Protein AF-A0A6V7K985-F1 (afdb_monomer_lite)

Sequence (78 aa):
TPDEYQIEYDSRRGNEYSRFHGYTYDGIWAVALAVQHVARRIRHFRRNQTVADFKYRDPLWENLFLEALKNTSFEGVT

Organism: NCBI:txid1563983

Structure (mmCIF, N/CA/C/O backbone):
data_AF-A0A6V7K985-F1
#
_entry.id   AF-A0A6V7K985-F1
#
loop_
_atom_site.group_PDB
_atom_site.id
_atom_site.type_symbol
_atom_site.label_atom_id
_atom_site.label_alt_id
_atom_site.label_comp_id
_atom_site.label_asym_id
_atom_site.label_entity_id
_atom_site.label_seq_id
_atom_site.pdbx_PDB_ins_code
_atom_site.Cartn_x
_atom_site.Cartn_y
_atom_site.Cartn_z
_atom_site.occupancy
_atom_site.B_iso_or_equiv
_atom_site.auth_seq_id
_atom_site.auth_comp_id
_atom_site.auth_asym_id
_atom_site.auth_atom_id
_atom_site.pdbx_PDB_model_num
ATOM 1 N N . THR A 1 1 ? 15.549 -7.227 -3.467 1.00 87.75 1 THR A N 1
ATOM 2 C CA . THR A 1 1 ? 16.101 -5.861 -3.637 1.00 87.75 1 THR A CA 1
ATOM 3 C C . THR A 1 1 ? 15.529 -5.241 -4.909 1.00 87.75 1 THR A C 1
ATOM 5 O O . THR A 1 1 ? 14.880 -5.973 -5.656 1.00 87.75 1 THR A O 1
ATOM 8 N N . PRO A 1 2 ? 15.716 -3.934 -5.182 1.00 94.62 2 PRO A N 1
ATOM 9 C CA . PRO A 1 2 ? 15.227 -3.316 -6.421 1.00 94.62 2 PRO A CA 1
ATOM 10 C C . PRO A 1 2 ? 15.736 -4.012 -7.695 1.00 94.62 2 PRO A C 1
ATOM 12 O O . PRO A 1 2 ? 14.955 -4.255 -8.611 1.00 94.62 2 PRO A O 1
ATOM 15 N N . ASP A 1 3 ? 17.006 -4.430 -7.712 1.00 96.94 3 ASP A N 1
ATOM 16 C CA . ASP A 1 3 ? 17.602 -5.140 -8.854 1.00 96.94 3 ASP A CA 1
ATOM 17 C C . ASP A 1 3 ? 16.957 -6.514 -9.091 1.00 96.94 3 ASP A C 1
ATOM 19 O O . ASP A 1 3 ? 16.624 -6.870 -10.221 1.00 96.94 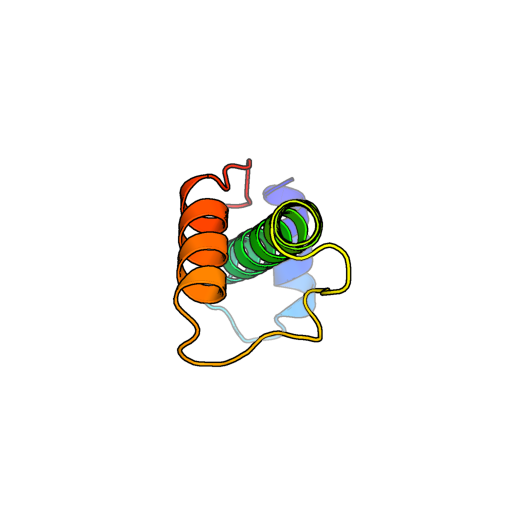3 ASP A O 1
ATOM 23 N N . GLU A 1 4 ? 16.727 -7.282 -8.023 1.00 97.75 4 GLU A N 1
ATOM 24 C CA . GLU A 1 4 ? 16.049 -8.584 -8.107 1.00 97.75 4 GLU A CA 1
ATOM 25 C C . GLU A 1 4 ? 14.609 -8.434 -8.612 1.00 97.75 4 GLU A C 1
ATOM 27 O O . GLU A 1 4 ? 14.163 -9.210 -9.458 1.00 97.75 4 GLU A O 1
ATOM 32 N N . TYR A 1 5 ? 13.901 -7.404 -8.139 1.00 97.88 5 TYR A N 1
ATOM 33 C CA . TYR A 1 5 ? 12.564 -7.074 -8.623 1.00 97.88 5 TYR A CA 1
ATOM 34 C C . TYR A 1 5 ? 12.570 -6.724 -10.116 1.00 97.88 5 TYR A C 1
ATOM 36 O O . TYR A 1 5 ? 11.705 -7.198 -10.851 1.00 97.88 5 TYR A O 1
ATOM 44 N N . GLN A 1 6 ? 13.541 -5.931 -10.582 1.00 97.38 6 GLN A N 1
ATOM 45 C CA . GLN A 1 6 ? 13.642 -5.554 -11.992 1.00 97.38 6 GLN A CA 1
ATOM 46 C C . GLN A 1 6 ? 13.828 -6.787 -12.886 1.00 97.38 6 GLN A C 1
ATOM 48 O O . GLN A 1 6 ? 13.134 -6.928 -13.893 1.00 97.38 6 GLN A O 1
ATOM 53 N N . ILE A 1 7 ? 14.704 -7.713 -12.481 1.00 97.94 7 ILE A N 1
ATOM 54 C CA . ILE A 1 7 ? 14.922 -8.988 -13.179 1.00 97.94 7 ILE A CA 1
ATOM 55 C C . ILE A 1 7 ? 13.621 -9.802 -13.236 1.00 97.94 7 ILE A C 1
ATOM 57 O O . ILE A 1 7 ? 13.246 -10.311 -14.295 1.00 97.94 7 ILE A O 1
ATOM 61 N N . GLU A 1 8 ? 12.904 -9.911 -12.115 1.00 97.94 8 GLU A N 1
ATOM 62 C CA . GLU A 1 8 ? 11.629 -10.629 -12.054 1.00 97.94 8 GLU A CA 1
ATOM 63 C C . GLU A 1 8 ? 10.569 -9.982 -12.956 1.00 97.94 8 GLU A C 1
ATOM 65 O O . GLU A 1 8 ? 9.915 -10.683 -13.734 1.00 97.94 8 GLU A O 1
ATOM 70 N N . TYR A 1 9 ? 10.425 -8.657 -12.905 1.00 97.69 9 TYR A N 1
ATOM 71 C CA . TYR A 1 9 ? 9.491 -7.911 -13.743 1.00 97.69 9 TYR A CA 1
ATOM 72 C C . TYR A 1 9 ? 9.792 -8.111 -15.231 1.00 97.69 9 TYR A C 1
ATOM 74 O O . TYR A 1 9 ? 8.898 -8.499 -15.987 1.00 97.69 9 TYR A O 1
ATOM 82 N N . ASP A 1 10 ? 11.047 -7.938 -15.650 1.00 97.56 10 ASP A N 1
ATOM 83 C CA . ASP A 1 10 ? 11.446 -8.093 -17.050 1.00 97.56 10 ASP A CA 1
ATOM 84 C C . ASP A 1 10 ? 11.2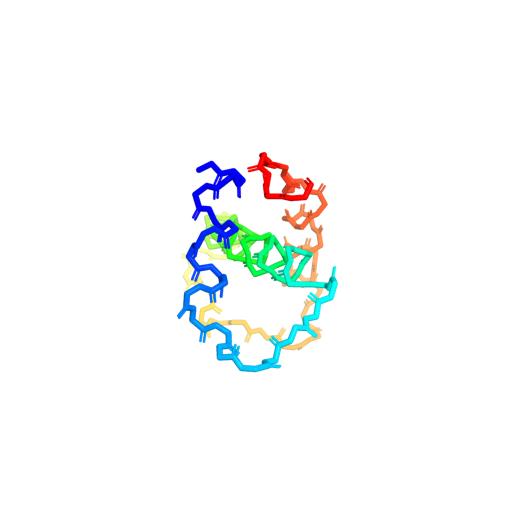55 -9.528 -17.555 1.00 97.56 10 ASP A C 1
ATOM 86 O O . ASP A 1 10 ? 10.881 -9.724 -18.712 1.00 97.56 10 ASP A O 1
ATOM 90 N N . SER A 1 11 ? 11.411 -10.531 -16.682 1.00 97.56 11 SER A N 1
ATOM 91 C CA . SER A 1 11 ? 11.143 -11.933 -17.026 1.00 97.56 11 SER A CA 1
ATOM 92 C C . SER A 1 11 ? 9.653 -12.253 -17.220 1.00 97.56 11 SER A C 1
ATOM 94 O O . SER A 1 11 ? 9.317 -13.187 -17.950 1.00 97.56 11 SER A O 1
ATOM 96 N N . ARG A 1 12 ? 8.747 -11.494 -16.584 1.00 97.19 12 ARG A N 1
ATOM 97 C CA . ARG A 1 12 ? 7.296 -11.772 -16.565 1.00 97.19 12 ARG A CA 1
ATOM 98 C C . ARG A 1 12 ? 6.472 -10.868 -17.467 1.00 97.19 12 ARG A C 1
ATOM 100 O O . ARG A 1 12 ? 5.396 -11.273 -17.897 1.00 97.19 12 ARG A O 1
ATOM 107 N N . ARG A 1 13 ? 6.949 -9.657 -17.753 1.00 95.94 13 ARG A N 1
ATOM 108 C CA . ARG A 1 13 ? 6.188 -8.623 -18.473 1.00 95.94 13 ARG A CA 1
ATOM 109 C C . ARG A 1 13 ? 5.886 -8.965 -19.938 1.00 95.94 13 ARG A C 1
ATOM 111 O O . ARG A 1 13 ? 5.097 -8.279 -20.583 1.00 95.94 13 ARG A O 1
ATOM 118 N N . GLY A 1 14 ? 6.546 -9.983 -20.495 1.00 95.44 14 GLY A N 1
ATOM 119 C CA . GLY A 1 14 ? 6.488 -10.272 -21.925 1.00 95.44 14 GLY A CA 1
ATOM 120 C C . GLY A 1 14 ? 6.926 -9.050 -22.739 1.00 95.44 14 GLY A C 1
ATOM 121 O O . GLY A 1 14 ? 8.037 -8.552 -22.566 1.00 95.44 14 GLY A O 1
ATOM 122 N N . ASN A 1 15 ? 6.034 -8.541 -23.593 1.00 95.19 15 ASN A N 1
ATOM 123 C CA . ASN A 1 15 ? 6.288 -7.363 -24.431 1.00 95.19 15 ASN A CA 1
ATOM 124 C C . ASN A 1 15 ? 5.751 -6.047 -23.836 1.00 95.19 15 ASN A C 1
ATOM 126 O O . ASN A 1 15 ? 5.885 -4.998 -24.466 1.00 95.19 15 ASN A O 1
ATOM 130 N N . GLU A 1 16 ? 5.134 -6.072 -22.651 1.00 93.88 16 GLU A N 1
ATOM 131 C CA . GLU A 1 16 ? 4.476 -4.902 -22.067 1.00 93.88 16 GLU A CA 1
ATOM 132 C C . GLU A 1 16 ? 5.367 -4.210 -21.032 1.00 93.88 16 GLU A C 1
ATOM 134 O O . GLU A 1 16 ? 5.494 -4.645 -19.891 1.00 93.88 16 GLU A O 1
ATOM 139 N N . TYR A 1 17 ? 5.973 -3.086 -21.414 1.00 96.19 17 TYR A N 1
ATOM 140 C CA . TYR A 1 17 ? 6.699 -2.230 -20.479 1.00 96.19 17 TYR A CA 1
ATOM 141 C C . TYR A 1 17 ? 5.842 -1.051 -20.015 1.00 96.19 17 TYR A C 1
ATOM 143 O O . TYR A 1 17 ? 5.238 -0.347 -20.825 1.00 96.19 17 TYR A O 1
ATOM 151 N N . SER A 1 18 ? 5.869 -0.770 -18.713 1.00 96.88 18 SER A N 1
ATOM 152 C CA . SER A 1 18 ? 5.325 0.463 -18.150 1.00 96.88 18 SER A CA 1
ATOM 153 C C . SER A 1 18 ? 6.300 1.064 -17.159 1.00 96.88 18 SER A C 1
ATOM 155 O O . SER A 1 18 ? 6.581 0.458 -16.134 1.00 96.88 18 SER A O 1
ATOM 157 N N . ARG A 1 19 ? 6.713 2.316 -17.372 1.00 97.06 19 ARG A N 1
ATOM 158 C CA . ARG A 1 19 ? 7.555 3.066 -16.419 1.00 97.06 19 ARG A CA 1
ATOM 159 C C . ARG A 1 19 ? 6.955 3.219 -15.010 1.00 97.06 19 ARG A C 1
ATOM 161 O O . ARG A 1 19 ? 7.625 3.721 -14.119 1.00 97.06 19 ARG A O 1
ATOM 168 N N . PHE A 1 20 ? 5.688 2.844 -14.818 1.00 98.06 20 PHE A N 1
ATOM 169 C CA . PHE A 1 20 ? 4.981 2.920 -13.540 1.00 98.06 20 PHE A CA 1
ATOM 170 C C . PHE A 1 20 ? 4.915 1.579 -12.788 1.00 98.06 20 PHE A C 1
ATOM 172 O O . PHE A 1 20 ? 4.215 1.486 -11.778 1.00 98.06 20 PHE A O 1
ATOM 179 N N . HIS A 1 21 ? 5.613 0.538 -13.261 1.00 97.69 21 HIS A N 1
ATOM 180 C CA . HIS A 1 21 ? 5.560 -0.794 -12.651 1.00 97.69 21 HIS A CA 1
ATOM 181 C C . HIS A 1 21 ? 6.024 -0.782 -11.184 1.00 97.69 21 HIS A C 1
ATOM 183 O O . HIS A 1 21 ? 5.329 -1.337 -10.335 1.00 97.69 21 HIS A O 1
ATOM 189 N N . GLY A 1 22 ? 7.119 -0.076 -10.872 1.00 98.06 22 GLY A N 1
ATOM 190 C CA . GLY A 1 22 ? 7.639 0.049 -9.507 1.00 98.06 22 GLY A CA 1
ATOM 191 C C . GLY A 1 22 ? 6.651 0.749 -8.574 1.00 98.06 22 GLY A C 1
ATOM 192 O O . GLY A 1 22 ? 6.280 0.194 -7.547 1.00 98.06 22 GLY A O 1
ATOM 193 N N . TYR A 1 23 ? 6.111 1.902 -8.990 1.00 98.19 23 TYR A N 1
ATOM 194 C CA . TYR A 1 23 ? 5.097 2.626 -8.209 1.00 98.19 23 TYR A CA 1
ATOM 195 C C . TYR A 1 23 ? 3.841 1.789 -7.958 1.00 98.19 23 TYR A C 1
ATOM 197 O O . TYR A 1 23 ? 3.226 1.886 -6.901 1.00 98.19 23 TYR A O 1
ATOM 205 N N . THR A 1 24 ? 3.447 0.965 -8.930 1.00 98.00 24 THR A N 1
ATOM 206 C CA . THR A 1 24 ? 2.296 0.067 -8.778 1.00 98.00 24 THR A CA 1
ATOM 207 C C . THR A 1 24 ? 2.605 -1.042 -7.778 1.00 98.00 24 THR A C 1
ATOM 209 O O . THR A 1 24 ? 1.787 -1.325 -6.905 1.00 98.00 24 THR A O 1
ATOM 212 N N . TYR A 1 25 ? 3.790 -1.646 -7.878 1.00 97.88 25 TYR A N 1
ATOM 213 C CA . TYR A 1 25 ? 4.256 -2.677 -6.957 1.00 97.88 25 TYR A CA 1
ATOM 214 C C . TYR A 1 25 ? 4.317 -2.157 -5.513 1.00 97.88 25 TYR A C 1
ATOM 216 O O . TYR A 1 25 ? 3.694 -2.737 -4.620 1.00 97.88 25 TYR A O 1
ATOM 224 N N . ASP A 1 26 ? 4.969 -1.014 -5.303 1.00 98.19 26 ASP A N 1
ATOM 225 C CA . ASP A 1 26 ? 5.058 -0.371 -3.992 1.00 98.19 26 ASP A CA 1
ATOM 226 C C . ASP A 1 26 ? 3.686 0.110 -3.502 1.00 98.19 26 ASP A C 1
ATOM 228 O O . ASP A 1 26 ? 3.370 -0.009 -2.320 1.00 98.19 26 ASP A O 1
ATOM 232 N N . GLY A 1 27 ? 2.810 0.568 -4.400 1.00 98.00 27 GLY A N 1
ATOM 233 C CA . GLY A 1 27 ? 1.433 0.930 -4.068 1.00 98.00 27 GLY A CA 1
ATOM 234 C C . GLY A 1 27 ? 0.633 -0.237 -3.480 1.00 98.00 27 GLY A C 1
ATOM 235 O O . GLY A 1 27 ? -0.064 -0.064 -2.478 1.00 98.00 27 GLY A O 1
ATOM 236 N N . ILE A 1 28 ? 0.761 -1.442 -4.046 1.00 98.19 28 ILE A N 1
ATOM 237 C CA . ILE A 1 28 ? 0.112 -2.645 -3.500 1.00 98.19 28 ILE A CA 1
ATOM 238 C C . ILE A 1 28 ? 0.689 -3.010 -2.128 1.00 98.19 28 ILE A C 1
ATOM 240 O O . ILE A 1 28 ? -0.079 -3.327 -1.215 1.00 98.19 28 ILE A O 1
ATOM 244 N N . TRP A 1 29 ? 2.008 -2.904 -1.944 1.00 98.00 29 TRP A N 1
ATOM 245 C CA . TRP A 1 29 ? 2.635 -3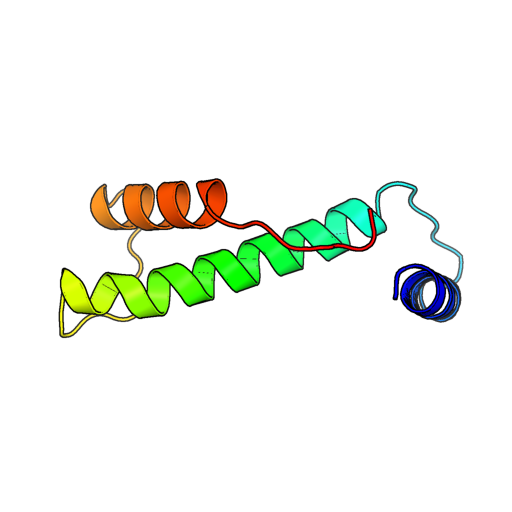.101 -0.635 1.00 98.00 29 TRP A CA 1
ATOM 246 C C . TRP A 1 29 ? 2.148 -2.093 0.407 1.00 98.00 29 TRP A C 1
ATOM 248 O O . TRP A 1 29 ? 1.782 -2.491 1.515 1.00 98.00 29 TRP A O 1
ATOM 258 N N . ALA A 1 30 ? 2.057 -0.813 0.046 1.00 98.12 30 ALA A N 1
ATOM 259 C CA . ALA A 1 30 ? 1.540 0.230 0.923 1.00 98.12 30 ALA A CA 1
ATOM 260 C C . ALA A 1 30 ? 0.098 -0.069 1.368 1.00 98.12 30 ALA A C 1
ATOM 262 O O . ALA A 1 30 ? -0.221 0.018 2.556 1.00 98.12 30 ALA A O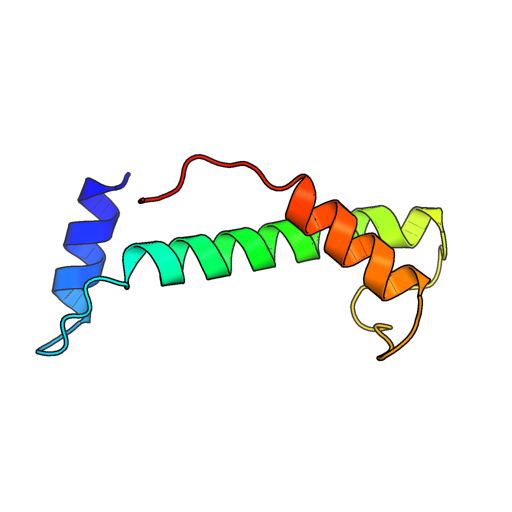 1
ATOM 263 N N . VAL A 1 31 ? -0.766 -0.495 0.439 1.00 97.56 31 VAL A N 1
ATOM 264 C CA . VAL A 1 31 ? -2.147 -0.902 0.745 1.00 97.56 31 VAL A CA 1
ATOM 265 C C . VAL A 1 31 ? -2.176 -2.125 1.664 1.00 97.56 31 VAL A C 1
ATOM 267 O O . VAL A 1 31 ? -2.918 -2.130 2.648 1.00 97.56 31 VAL A O 1
ATOM 270 N N . ALA A 1 32 ? -1.366 -3.149 1.389 1.00 98.19 32 ALA A N 1
ATOM 271 C CA . ALA A 1 32 ? -1.312 -4.359 2.206 1.00 98.19 32 ALA A CA 1
ATOM 272 C C . ALA A 1 32 ? -0.870 -4.057 3.649 1.00 98.19 32 ALA A C 1
ATOM 274 O O . ALA A 1 32 ? -1.493 -4.524 4.608 1.00 98.19 32 ALA A O 1
ATOM 275 N N . LEU A 1 33 ? 0.159 -3.221 3.814 1.00 98.25 33 LEU A N 1
ATOM 276 C CA . LEU A 1 33 ? 0.619 -2.758 5.121 1.00 98.25 33 LEU A CA 1
ATOM 277 C C . LEU A 1 33 ? -0.469 -1.957 5.839 1.00 98.25 33 LEU A C 1
ATOM 279 O O . LEU A 1 33 ? -0.757 -2.235 7.005 1.00 98.25 33 LEU A O 1
ATOM 283 N N . ALA A 1 34 ? -1.139 -1.031 5.151 1.00 97.69 34 ALA A N 1
ATOM 284 C CA . ALA A 1 34 ? -2.235 -0.266 5.734 1.00 97.69 34 ALA A CA 1
ATOM 285 C C . ALA A 1 34 ? -3.382 -1.173 6.217 1.00 97.69 34 ALA A C 1
ATOM 287 O O . ALA A 1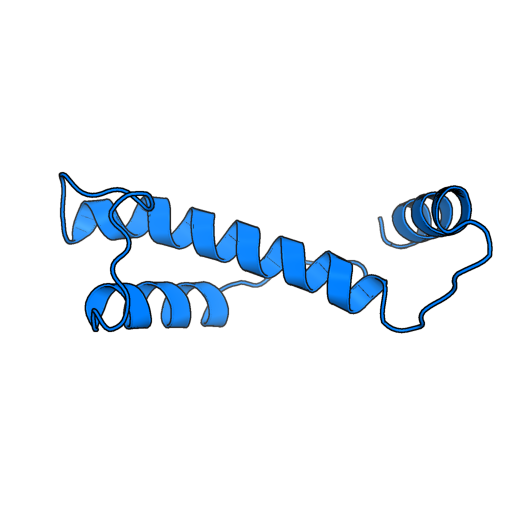 34 ? -3.834 -1.035 7.355 1.00 97.69 34 ALA A O 1
ATOM 288 N N . VAL A 1 35 ? -3.799 -2.164 5.417 1.00 97.62 35 VAL A N 1
ATOM 289 C CA . VAL A 1 35 ? -4.799 -3.172 5.819 1.00 97.62 35 VAL A CA 1
ATOM 290 C C . VAL A 1 35 ? -4.341 -3.935 7.065 1.00 97.62 35 VAL A C 1
ATOM 292 O O . VAL A 1 35 ? -5.120 -4.110 8.005 1.00 97.62 35 VAL A O 1
ATOM 295 N N . GLN A 1 36 ? -3.071 -4.342 7.122 1.00 97.00 36 GLN A N 1
ATOM 296 C CA . GLN A 1 36 ? -2.497 -5.005 8.293 1.00 97.00 36 GLN A CA 1
ATOM 297 C C . GLN A 1 36 ? -2.536 -4.105 9.543 1.00 97.00 36 GLN A C 1
ATOM 299 O O . GLN A 1 36 ? -2.874 -4.574 10.636 1.00 97.00 36 GLN A O 1
ATOM 304 N N . HIS A 1 37 ? -2.213 -2.817 9.406 1.00 97.00 37 HIS A N 1
ATOM 305 C CA . HIS A 1 37 ? -2.301 -1.843 10.495 1.00 97.00 37 HIS A CA 1
ATOM 306 C C . HIS A 1 37 ? -3.745 -1.678 10.987 1.00 97.00 37 HIS A C 1
ATOM 308 O O . HIS A 1 37 ? -3.996 -1.783 12.192 1.00 97.00 37 HIS A O 1
ATOM 314 N N . VAL A 1 38 ? -4.706 -1.515 10.074 1.00 97.69 38 VAL A N 1
ATOM 315 C CA . VAL A 1 38 ? -6.135 -1.410 10.402 1.00 97.69 38 VAL A CA 1
ATOM 316 C C . VAL A 1 38 ? -6.642 -2.671 11.106 1.00 97.69 38 VAL A C 1
ATOM 318 O O . VAL A 1 38 ? -7.319 -2.559 12.128 1.00 97.69 38 VAL A O 1
ATOM 321 N N . ALA A 1 39 ? -6.264 -3.866 10.642 1.00 97.00 39 ALA A N 1
ATOM 322 C CA . ALA A 1 39 ? -6.658 -5.138 11.255 1.00 97.00 39 ALA A CA 1
ATOM 323 C C . ALA A 1 39 ? -6.221 -5.251 12.725 1.00 97.00 39 ALA A C 1
ATOM 325 O O . ALA A 1 39 ? -6.947 -5.781 13.571 1.00 97.00 39 ALA A O 1
ATOM 326 N N . ARG A 1 40 ? -5.039 -4.721 13.061 1.00 95.25 40 ARG A N 1
ATOM 327 C CA . ARG A 1 40 ? -4.582 -4.638 14.455 1.00 95.25 40 ARG A CA 1
ATOM 328 C C . ARG A 1 40 ? -5.360 -3.573 15.221 1.00 95.25 40 ARG A C 1
ATOM 330 O O . ARG A 1 40 ? -5.763 -3.822 16.357 1.00 95.25 40 ARG A O 1
ATOM 337 N N . ARG A 1 41 ? -5.586 -2.413 14.597 1.00 96.62 41 ARG A N 1
ATOM 338 C CA . ARG A 1 41 ? -6.127 -1.226 15.259 1.00 96.62 41 ARG A CA 1
ATOM 339 C C . ARG A 1 41 ? -7.625 -1.314 15.556 1.00 96.62 41 ARG A C 1
ATOM 341 O O . ARG A 1 41 ? -8.032 -0.890 16.638 1.00 96.62 41 ARG A O 1
ATOM 348 N N . ILE A 1 42 ? -8.430 -1.906 14.669 1.00 97.06 42 ILE A N 1
ATOM 349 C CA . ILE A 1 42 ? -9.893 -1.979 14.821 1.00 97.06 42 ILE A CA 1
ATOM 350 C C . ILE A 1 42 ? -10.310 -2.656 16.129 1.00 97.06 42 ILE A C 1
ATOM 352 O O . ILE A 1 42 ? -11.215 -2.171 16.804 1.00 97.06 42 ILE A O 1
ATOM 356 N N . ARG A 1 43 ? -9.586 -3.696 16.561 1.00 94.56 43 ARG A N 1
ATOM 357 C CA . ARG A 1 43 ? -9.886 -4.445 17.793 1.00 94.56 43 ARG A CA 1
ATOM 358 C C . ARG A 1 43 ? -9.799 -3.594 19.065 1.00 94.56 43 ARG A C 1
ATOM 360 O O . ARG A 1 43 ? -10.422 -3.941 20.066 1.00 94.56 43 ARG A O 1
ATOM 367 N N . HIS A 1 44 ? -9.072 -2.474 19.034 1.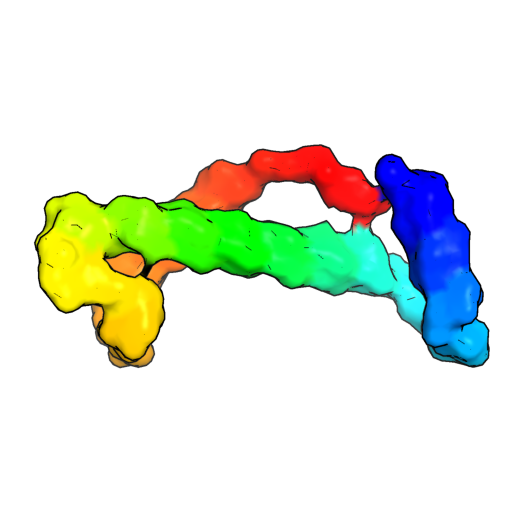00 95.31 44 HIS A N 1
ATOM 368 C CA . HIS A 1 44 ? -9.028 -1.523 20.149 1.00 95.31 44 HIS A CA 1
ATOM 369 C C . HIS A 1 44 ? -10.294 -0.664 20.253 1.00 95.31 44 HIS A C 1
ATOM 371 O O . HIS A 1 44 ? -10.662 -0.275 21.357 1.00 95.31 44 HIS A O 1
ATOM 377 N N . PHE A 1 45 ? -10.955 -0.378 19.129 1.00 95.12 45 PHE A N 1
ATOM 378 C CA . PHE A 1 45 ? -12.177 0.432 19.083 1.00 95.12 45 PHE A CA 1
ATOM 379 C C . PHE A 1 45 ? -13.441 -0.430 19.123 1.00 95.12 45 PHE A C 1
ATOM 381 O O . PHE A 1 45 ? -14.417 -0.088 19.785 1.00 95.12 45 PHE A O 1
ATOM 388 N N . ARG A 1 46 ? -13.426 -1.562 18.416 1.00 93.88 46 ARG A N 1
ATOM 389 C CA . ARG A 1 46 ? -14.544 -2.494 18.270 1.00 93.88 46 ARG A CA 1
ATOM 390 C C . ARG A 1 46 ? -14.004 -3.922 18.385 1.00 93.88 46 ARG A C 1
ATOM 392 O O . ARG A 1 46 ? -13.583 -4.520 17.402 1.00 93.88 46 ARG A O 1
ATOM 399 N N . ARG A 1 47 ? -14.008 -4.468 19.609 1.00 92.12 47 ARG A N 1
ATOM 400 C CA . ARG A 1 47 ? -13.384 -5.769 19.948 1.00 92.12 47 ARG A CA 1
ATOM 401 C C . ARG A 1 47 ? -13.862 -6.946 19.092 1.00 92.12 47 ARG A C 1
ATOM 403 O O . ARG A 1 47 ? -13.081 -7.856 18.845 1.00 92.12 47 ARG A O 1
ATOM 410 N N . ASN A 1 48 ? -15.114 -6.901 18.641 1.00 94.81 48 ASN A N 1
ATOM 411 C CA . ASN A 1 48 ? -15.750 -7.977 17.877 1.00 94.81 48 ASN A CA 1
ATOM 412 C C . ASN A 1 48 ? -15.774 -7.710 16.364 1.00 94.81 48 ASN A C 1
ATOM 414 O O . ASN A 1 48 ? -16.465 -8.427 15.652 1.00 94.81 48 ASN A O 1
ATOM 418 N N . GLN A 1 49 ? -15.079 -6.674 15.880 1.00 96.19 49 GLN A N 1
ATOM 419 C CA . GLN A 1 49 ? -14.980 -6.383 14.451 1.00 96.19 49 GLN A CA 1
ATOM 420 C C . GLN A 1 49 ? -13.585 -6.674 13.909 1.00 96.19 49 GLN A C 1
ATOM 422 O O . GLN A 1 49 ? -12.563 -6.508 14.580 1.00 96.19 49 GLN A O 1
ATOM 427 N N . THR A 1 50 ? -13.571 -7.079 12.650 1.00 96.50 50 THR A N 1
ATOM 428 C CA . THR A 1 50 ? -12.403 -7.357 11.822 1.00 96.50 50 THR A CA 1
ATOM 429 C C . THR A 1 50 ? -12.481 -6.530 10.540 1.00 96.50 50 THR A C 1
ATOM 431 O O . THR A 1 50 ? -13.480 -5.864 10.284 1.00 96.50 50 THR A O 1
ATOM 434 N N . VAL A 1 51 ? -11.447 -6.581 9.696 1.00 95.44 51 VAL A N 1
ATOM 435 C CA . VAL A 1 51 ? -11.472 -5.902 8.384 1.00 95.44 51 VAL A CA 1
ATOM 436 C C . VAL A 1 51 ? -12.623 -6.401 7.496 1.00 95.44 51 VAL A C 1
ATOM 438 O O . VAL A 1 51 ? -13.109 -5.646 6.660 1.00 95.44 51 VAL A O 1
ATOM 441 N N . ALA A 1 52 ? -13.111 -7.631 7.704 1.00 96.56 52 ALA A N 1
ATOM 442 C CA . ALA A 1 52 ? -14.268 -8.160 6.979 1.00 96.56 52 ALA A CA 1
ATOM 443 C C . ALA A 1 52 ? -15.575 -7.407 7.295 1.00 96.56 52 ALA A C 1
ATOM 445 O O . ALA A 1 52 ? -16.494 -7.414 6.484 1.00 96.56 52 ALA A O 1
ATOM 446 N N . ASP A 1 53 ? -15.637 -6.707 8.433 1.00 97.25 53 ASP A N 1
ATOM 447 C CA . ASP A 1 53 ? -16.778 -5.889 8.861 1.00 97.25 53 ASP A CA 1
ATOM 448 C C . ASP A 1 53 ? -16.686 -4.436 8.354 1.00 97.25 53 ASP A C 1
ATOM 450 O O . ASP A 1 53 ? -17.337 -3.526 8.888 1.00 97.25 53 ASP A O 1
ATOM 454 N N . PHE A 1 54 ? -15.839 -4.192 7.348 1.00 96.50 54 PHE A N 1
ATOM 455 C CA . PHE A 1 54 ? -15.704 -2.891 6.710 1.00 96.50 54 PHE A CA 1
ATOM 456 C C . PHE A 1 54 ? -17.059 -2.374 6.219 1.00 96.50 54 PHE A C 1
ATOM 458 O O . PHE A 1 54 ? -17.846 -3.086 5.593 1.00 96.50 54 PHE A O 1
ATOM 465 N N . LYS A 1 55 ? -17.309 -1.088 6.466 1.00 96.00 55 LYS A N 1
ATOM 466 C CA . LYS A 1 55 ? -18.521 -0.406 6.025 1.00 96.00 55 LYS A CA 1
ATOM 467 C C . LYS A 1 55 ? -18.161 0.876 5.293 1.00 96.00 55 LYS A C 1
ATOM 469 O O . LYS A 1 55 ? -17.523 1.764 5.856 1.00 96.00 55 LYS A O 1
ATOM 474 N N . TYR A 1 56 ? -18.639 0.990 4.056 1.00 94.94 56 TYR A N 1
ATOM 475 C CA . TYR A 1 56 ? -18.533 2.223 3.284 1.00 94.94 56 TYR A CA 1
ATOM 476 C C . TYR A 1 56 ? -19.151 3.402 4.045 1.00 94.94 56 TYR A C 1
ATOM 478 O O . TYR A 1 56 ? -20.236 3.278 4.616 1.00 94.94 56 TYR A O 1
ATOM 486 N N . ARG A 1 57 ? -18.476 4.559 3.992 1.00 94.81 57 ARG A N 1
ATOM 487 C CA . ARG A 1 57 ? -18.906 5.823 4.621 1.00 94.81 57 ARG A CA 1
ATOM 488 C C . ARG A 1 57 ? -19.066 5.756 6.152 1.00 94.81 57 ARG A C 1
ATOM 490 O O . ARG A 1 57 ? -19.800 6.561 6.718 1.00 94.81 57 ARG A O 1
ATOM 497 N N . ASP A 1 58 ? -18.415 4.808 6.828 1.00 97.44 58 ASP A N 1
ATOM 498 C CA . ASP A 1 58 ? -18.253 4.844 8.288 1.00 97.44 58 ASP A CA 1
ATOM 499 C C . ASP A 1 58 ? -17.012 5.697 8.631 1.00 97.44 58 ASP A C 1
ATOM 501 O O . ASP A 1 58 ? -15.901 5.329 8.228 1.00 97.44 58 ASP A O 1
ATOM 505 N N . PRO A 1 59 ? -17.164 6.804 9.383 1.00 97.75 59 PRO A N 1
ATOM 506 C CA . PRO A 1 59 ? -16.053 7.702 9.699 1.00 97.75 59 PRO A CA 1
ATOM 507 C C . PRO A 1 59 ? -14.912 7.039 10.479 1.00 97.75 59 PRO A C 1
ATOM 509 O O . PRO A 1 59 ? -13.764 7.464 10.371 1.00 97.75 59 PRO A O 1
ATOM 512 N N . LEU A 1 60 ? -15.190 6.000 11.278 1.00 97.25 60 LEU A N 1
ATOM 513 C CA . LEU A 1 60 ? -14.135 5.274 11.984 1.00 97.25 60 LEU A CA 1
ATOM 514 C C . LEU A 1 60 ? -13.280 4.481 10.996 1.00 97.25 60 LEU A C 1
ATOM 516 O O . LEU A 1 60 ? -12.056 4.532 11.083 1.00 97.25 60 LEU A O 1
ATOM 520 N N . TRP A 1 61 ? -13.911 3.759 10.065 1.00 97.88 61 TRP A N 1
ATOM 521 C CA . TRP A 1 61 ? -13.187 3.001 9.043 1.00 97.88 61 TRP A CA 1
ATOM 522 C C . TRP A 1 61 ? -12.339 3.929 8.171 1.00 97.88 61 TRP A C 1
ATOM 524 O O . TRP A 1 61 ? -11.162 3.647 7.962 1.00 97.88 61 TRP A O 1
ATOM 534 N N . GLU A 1 62 ? -12.901 5.057 7.734 1.00 97.50 62 GLU A N 1
ATOM 535 C CA . GLU A 1 62 ? -12.175 6.083 6.979 1.00 97.50 62 GLU A CA 1
ATOM 536 C C . GLU A 1 62 ? -10.938 6.584 7.736 1.00 97.50 62 GLU A C 1
ATOM 538 O O . GLU A 1 62 ? -9.824 6.497 7.220 1.00 97.50 62 GLU A O 1
ATOM 543 N N . ASN A 1 63 ? -11.108 7.019 8.988 1.00 97.94 63 ASN A N 1
ATOM 544 C CA . ASN A 1 63 ? -10.000 7.518 9.802 1.00 97.94 63 ASN A CA 1
ATOM 545 C C . ASN A 1 63 ? -8.914 6.460 10.030 1.00 97.94 63 ASN A C 1
ATOM 547 O O . ASN A 1 63 ? -7.731 6.776 9.930 1.00 97.94 63 ASN A O 1
ATOM 551 N N . LEU A 1 64 ? -9.295 5.204 10.294 1.00 97.69 64 LEU A N 1
ATOM 552 C CA . LEU A 1 64 ? -8.339 4.111 10.484 1.00 97.69 64 LEU A CA 1
ATOM 553 C C . LEU A 1 64 ? -7.478 3.883 9.236 1.00 97.69 64 LEU A C 1
ATOM 555 O O . LEU A 1 64 ? -6.265 3.722 9.361 1.00 97.69 64 LEU A O 1
ATOM 559 N N . PHE A 1 65 ? -8.082 3.877 8.045 1.00 97.62 65 PHE A N 1
ATOM 560 C CA . PHE A 1 65 ? -7.341 3.700 6.795 1.00 97.62 65 PHE A CA 1
ATOM 561 C C . PHE A 1 65 ? -6.486 4.921 6.443 1.00 97.62 65 PHE A C 1
ATOM 563 O O . PHE A 1 65 ? -5.337 4.744 6.041 1.00 97.62 65 PHE A O 1
ATOM 570 N N . LEU A 1 66 ? -6.996 6.143 6.631 1.00 97.81 66 LEU A N 1
ATOM 571 C CA . LEU A 1 66 ? -6.224 7.369 6.400 1.00 97.81 66 LEU A CA 1
ATOM 572 C C . LEU A 1 66 ? -5.005 7.454 7.328 1.00 97.81 66 LEU A C 1
ATOM 574 O O . LEU A 1 66 ? -3.906 7.761 6.871 1.00 97.81 66 LEU A O 1
ATOM 578 N N . GLU A 1 67 ? -5.174 7.142 8.616 1.00 97.69 67 GLU A N 1
ATOM 579 C CA . GLU A 1 67 ? -4.076 7.108 9.585 1.00 97.69 67 GLU A CA 1
ATOM 580 C C . GLU A 1 67 ? -3.061 6.010 9.237 1.00 97.69 67 GLU A C 1
ATOM 582 O O . GLU A 1 67 ? -1.855 6.257 9.247 1.00 97.69 67 GLU A O 1
ATOM 587 N N . ALA A 1 68 ? -3.534 4.810 8.885 1.00 97.81 68 ALA A N 1
ATOM 588 C CA . ALA A 1 68 ? -2.668 3.699 8.508 1.00 97.81 68 ALA A CA 1
ATOM 589 C C . ALA A 1 68 ? -1.831 4.016 7.261 1.00 97.81 68 ALA A C 1
ATOM 591 O O . ALA A 1 68 ? -0.621 3.802 7.275 1.00 97.81 68 ALA A O 1
ATOM 592 N N . LEU A 1 69 ? -2.444 4.569 6.210 1.00 97.31 69 LEU A N 1
ATOM 593 C CA . LEU A 1 69 ? -1.739 4.964 4.988 1.00 97.31 69 LEU A CA 1
ATOM 594 C C . LEU A 1 69 ? -0.740 6.094 5.253 1.00 97.31 69 LEU A C 1
ATOM 596 O O . LEU A 1 69 ? 0.402 6.002 4.818 1.00 97.31 69 LEU A O 1
ATOM 600 N N . LYS A 1 70 ? -1.131 7.123 6.018 1.00 97.19 70 LYS A N 1
ATOM 601 C CA . LYS A 1 70 ? -0.247 8.246 6.374 1.00 97.19 70 LYS A CA 1
ATOM 602 C C . LYS A 1 70 ? 1.004 7.796 7.133 1.00 97.19 70 LYS A C 1
ATOM 604 O O . LYS A 1 70 ? 2.061 8.397 6.975 1.00 97.19 70 LYS A O 1
ATOM 609 N N . ASN A 1 71 ? 0.870 6.764 7.962 1.00 95.75 71 ASN A N 1
ATOM 610 C CA . ASN A 1 71 ? 1.950 6.249 8.799 1.00 95.75 71 ASN A CA 1
ATOM 611 C C . ASN A 1 71 ? 2.687 5.054 8.172 1.00 95.75 71 ASN A C 1
ATOM 613 O O . ASN A 1 71 ? 3.592 4.504 8.799 1.00 95.75 71 ASN A O 1
ATOM 617 N N . THR A 1 72 ? 2.308 4.632 6.964 1.00 95.56 72 THR A N 1
ATOM 618 C CA . THR A 1 72 ? 3.008 3.563 6.252 1.00 95.56 72 THR A CA 1
ATOM 619 C C . THR A 1 72 ? 4.299 4.118 5.661 1.00 95.56 72 THR A C 1
ATOM 621 O O . THR A 1 72 ? 4.277 5.043 4.855 1.00 95.56 72 THR A O 1
ATOM 624 N N . SER A 1 73 ? 5.426 3.541 6.070 1.00 95.69 73 SER A N 1
ATOM 625 C CA . SER A 1 73 ? 6.756 3.849 5.549 1.00 95.69 73 SER A CA 1
ATOM 626 C C . SER A 1 73 ? 7.560 2.558 5.470 1.00 95.69 73 SER A C 1
ATOM 628 O O . SER A 1 73 ? 7.562 1.771 6.420 1.00 95.69 73 SER A O 1
ATOM 630 N N . PHE A 1 74 ? 8.189 2.319 4.326 1.00 96.56 74 PHE A N 1
ATOM 631 C CA . PHE A 1 74 ? 9.032 1.159 4.065 1.00 96.56 74 PHE A CA 1
ATOM 632 C C . PHE A 1 74 ? 9.985 1.469 2.906 1.00 96.56 74 PHE A C 1
ATOM 634 O O . PHE A 1 74 ? 9.728 2.375 2.114 1.00 96.56 74 PHE A O 1
ATOM 641 N N . GLU A 1 75 ? 11.077 0.715 2.812 1.00 97.44 75 GLU A N 1
ATOM 642 C CA . GLU A 1 75 ? 11.958 0.742 1.643 1.00 97.44 75 GLU A CA 1
ATOM 643 C C . GLU A 1 75 ? 11.322 -0.091 0.523 1.00 97.44 75 GLU A C 1
ATOM 645 O O . GLU A 1 75 ? 11.199 -1.314 0.640 1.00 97.44 75 GLU A O 1
ATOM 650 N N . GLY A 1 76 ? 10.849 0.594 -0.518 1.00 96.62 76 GLY A N 1
ATOM 651 C CA . GLY A 1 76 ? 10.255 -0.007 -1.711 1.00 96.62 76 GLY A CA 1
ATOM 652 C C . GLY A 1 76 ? 11.279 -0.299 -2.808 1.00 96.62 76 GLY A C 1
ATOM 653 O O . GLY A 1 76 ? 12.488 -0.345 -2.571 1.00 96.62 76 GLY A O 1
ATOM 654 N N . VAL A 1 77 ? 10.780 -0.512 -4.024 1.00 97.31 77 VAL A N 1
ATOM 655 C CA . VAL A 1 77 ? 11.609 -0.653 -5.234 1.00 97.31 77 VAL A CA 1
ATOM 656 C C . VAL A 1 77 ? 11.788 0.669 -5.989 1.00 97.31 77 VAL A C 1
ATOM 658 O O . VAL A 1 77 ? 12.629 0.724 -6.888 1.00 97.31 77 VAL A O 1
ATOM 661 N N . THR A 1 78 ? 11.007 1.705 -5.650 1.00 94.12 78 THR A N 1
ATOM 662 C CA . THR A 1 78 ? 11.137 3.084 -6.166 1.00 94.12 78 THR A CA 1
ATOM 663 C C . THR A 1 78 ? 11.856 4.032 -5.224 1.00 94.12 78 THR A C 1
ATOM 665 O O . THR A 1 78 ? 11.681 3.877 -3.995 1.00 94.12 78 THR A O 1
#

Secondary structure (DSSP, 8-state):
-HHHHHHHHHHHSTT---TTHHHHHHHHHHHHHHHHHHHHHHHHH-TT--GGG--TT-HHHHHHHHHHHHT-------

Foldseek 3Di:
DLVVVVVVCVVPCVPDDDPCPQVVVVVVVLQVQLLVQLQVVVCVVPVPDGPVPDDPPDVVNVVSSVVSSVPDDDDGSD

Radius of gyration: 16.28 Å; chains: 1; bounding box: 36×20×45 Å

pLDDT: mean 96.69, std 1.64, range [87.75, 98.25]

InterPro domains:
  IPR002455 GPCR family 3, GABA-B receptor [PTHR10519] (1-78)
  IPR028082 Periplasmic binding protein-like I [SSF53822] (5-78)